Protein AF-A0A2U1B2B5-F1 (afdb_monomer_lite)

Secondary structure (DSSP, 8-state):
-----------GGGGSSS-----------SS-SS---PPTT-B-HHHHHHHHHHHHHHHHHHHSTT-EEEEEE-TTTHHHHHHHHHHHHHHH--EE-TT-SEEEEEEEETTEEEEEEEETTTTEEEEEEEEEB-------

Foldseek 3Di:
DDDDDDDDCDDPVVVPPPPPPPDDPDDPPPDDPDPPDDPFQDDALVNQLVVLLVVVLVVCLPPPALAEEAEAEDPVCRVSVVSSQVSSCVRRVYHHDNPGQWYWYWYDDPQKIKTFTAGNPVRDTPDIDIGGHHPPDPDD

pLDDT: mean 80.07, std 20.42, range [32.19, 98.56]

Sequence (140 aa):
MKLSVLVRLVPVAALLLAGCESLPPGVPPKDDIVKNDPPAGELSPRKAENLLITALGLYTLREMPGIGIALNSDQATLIPAARILKGMGAMSGVRFDSQAQVELRSSADGNSWNFELFDRKSKTVLWHEEVPVVMNGQDR

Radius of gyration: 24.69 Å; chains: 1; bounding box: 53×64×73 Å

Structure (mmCIF, N/CA/C/O backbone):
data_AF-A0A2U1B2B5-F1
#
_entry.id   AF-A0A2U1B2B5-F1
#
loop_
_atom_site.group_PDB
_atom_site.id
_atom_site.type_symbol
_atom_site.label_atom_id
_atom_site.label_alt_id
_atom_site.label_comp_id
_atom_site.label_asym_id
_atom_site.label_entity_id
_atom_site.label_seq_id
_atom_site.pdbx_PDB_ins_code
_atom_site.Cartn_x
_atom_site.Cartn_y
_atom_site.Cartn_z
_atom_site.occupancy
_atom_site.B_iso_or_equiv
_atom_site.auth_seq_id
_atom_site.auth_comp_id
_atom_site.auth_asym_id
_atom_site.auth_atom_id
_atom_site.pdbx_PDB_model_num
ATOM 1 N N . MET A 1 1 ? 8.549 -47.485 48.478 1.00 35.62 1 MET A N 1
ATOM 2 C CA . MET A 1 1 ? 8.595 -47.712 47.017 1.00 35.62 1 MET A CA 1
ATOM 3 C C . MET A 1 1 ? 8.878 -46.382 46.337 1.00 35.62 1 MET A C 1
ATOM 5 O O . MET A 1 1 ? 8.066 -45.477 46.453 1.00 35.62 1 MET A O 1
ATOM 9 N N . LYS A 1 2 ? 10.060 -46.231 45.733 1.00 32.19 2 LYS A N 1
ATOM 10 C CA . LYS A 1 2 ? 10.465 -45.062 44.937 1.00 32.19 2 LYS A CA 1
ATOM 11 C C . LYS A 1 2 ? 10.544 -45.527 43.484 1.00 32.19 2 LYS A C 1
ATOM 13 O O . LYS A 1 2 ? 11.290 -46.460 43.204 1.00 32.19 2 LYS A O 1
ATOM 18 N N . LEU A 1 3 ? 9.737 -44.939 42.603 1.00 33.62 3 LEU A N 1
ATOM 19 C CA . LEU A 1 3 ? 9.759 -45.223 41.169 1.00 33.62 3 LEU A CA 1
ATOM 20 C C . LEU A 1 3 ? 10.762 -44.264 40.513 1.00 33.62 3 LEU A C 1
ATOM 22 O O . LEU A 1 3 ? 10.507 -43.066 40.413 1.00 33.62 3 LEU A O 1
ATOM 26 N N . SER A 1 4 ? 11.923 -44.785 40.124 1.00 34.28 4 SER A N 1
ATOM 27 C CA . SER A 1 4 ? 12.931 -44.048 39.361 1.00 34.28 4 SER A CA 1
ATOM 28 C C . SER A 1 4 ? 12.531 -44.036 37.886 1.00 34.28 4 SER A C 1
ATOM 30 O O . SER A 1 4 ? 12.443 -45.090 37.257 1.00 34.28 4 SER A O 1
ATOM 32 N N . VAL A 1 5 ? 12.277 -42.850 37.333 1.00 42.41 5 VAL A N 1
ATOM 33 C CA . VAL A 1 5 ? 12.019 -42.656 35.901 1.00 42.41 5 VAL A CA 1
ATOM 34 C C . VAL A 1 5 ? 13.347 -42.766 35.154 1.00 42.41 5 VAL A C 1
ATOM 36 O O . VAL A 1 5 ? 14.215 -41.902 35.259 1.00 42.41 5 VAL A O 1
ATOM 39 N N . LEU A 1 6 ? 13.508 -43.865 34.420 1.00 38.38 6 LEU A N 1
ATOM 40 C CA . LEU A 1 6 ? 14.639 -44.122 33.538 1.00 38.38 6 LEU A CA 1
ATOM 41 C C . LEU A 1 6 ? 14.439 -43.323 32.239 1.00 38.38 6 LEU A C 1
ATOM 43 O O . LEU A 1 6 ? 13.644 -43.701 31.378 1.00 38.38 6 LEU A O 1
ATOM 47 N N . VAL A 1 7 ? 15.140 -42.197 32.115 1.00 44.19 7 VAL A N 1
ATOM 48 C CA . VAL A 1 7 ? 15.183 -41.385 30.893 1.00 44.19 7 VAL A CA 1
ATOM 49 C C . VAL A 1 7 ? 15.861 -42.196 29.786 1.00 44.19 7 VAL A C 1
ATOM 51 O O . VAL A 1 7 ? 17.040 -42.536 29.874 1.00 44.19 7 VAL A O 1
ATOM 54 N N . ARG A 1 8 ? 15.103 -42.532 28.737 1.00 42.91 8 ARG A N 1
ATOM 55 C CA . ARG A 1 8 ? 15.617 -43.176 27.522 1.00 42.91 8 ARG A CA 1
ATOM 56 C C . ARG A 1 8 ? 16.400 -42.153 26.693 1.00 42.91 8 ARG A C 1
ATOM 58 O O . ARG A 1 8 ? 15.815 -41.392 25.931 1.00 42.91 8 ARG A O 1
ATOM 65 N N . LEU A 1 9 ? 17.722 -42.162 26.838 1.00 42.25 9 LEU A N 1
ATOM 66 C CA . LEU A 1 9 ? 18.668 -41.550 25.903 1.00 42.25 9 LEU A CA 1
ATOM 67 C C . LEU A 1 9 ? 18.678 -42.368 24.601 1.00 42.25 9 LEU A C 1
ATOM 69 O O . LEU A 1 9 ? 19.333 -43.403 24.511 1.00 42.25 9 LEU A O 1
ATOM 73 N N . VAL A 1 10 ? 17.913 -41.925 23.604 1.00 52.25 10 VAL A N 1
ATOM 74 C CA . VAL A 1 10 ? 18.026 -42.396 22.212 1.00 52.25 10 VAL A CA 1
ATOM 75 C C . VAL A 1 10 ? 19.163 -41.601 21.541 1.00 52.25 10 VAL A C 1
ATOM 77 O O . VAL A 1 10 ? 19.322 -40.415 21.832 1.00 52.25 10 VAL A O 1
ATOM 80 N N . PRO A 1 11 ? 20.035 -42.246 20.744 1.00 47.91 11 PRO A N 1
ATOM 81 C CA . PRO A 1 11 ? 21.460 -41.948 20.745 1.00 47.91 11 PRO A CA 1
ATOM 82 C C . PRO A 1 11 ? 21.842 -40.833 19.765 1.00 47.91 11 PRO A C 1
ATOM 84 O O . PRO A 1 11 ? 21.688 -40.961 18.553 1.00 47.91 11 PRO A O 1
ATOM 87 N N . VAL A 1 12 ? 22.485 -39.792 20.302 1.00 50.94 12 VAL A N 1
ATOM 88 C CA . VAL A 1 12 ? 23.242 -38.750 19.572 1.00 50.94 12 VAL A CA 1
ATOM 89 C C . VAL A 1 12 ? 24.333 -39.352 18.661 1.00 50.94 12 VAL A C 1
ATOM 91 O O . VAL A 1 12 ? 24.797 -38.712 17.722 1.00 50.94 12 VAL A O 1
ATOM 94 N N . ALA A 1 13 ? 24.700 -40.619 18.878 1.00 47.62 13 ALA A N 1
ATOM 95 C CA . ALA A 1 13 ? 25.732 -41.328 18.126 1.00 47.62 13 ALA A CA 1
ATOM 96 C C . ALA A 1 13 ? 25.411 -41.550 16.631 1.00 47.62 13 ALA A C 1
ATOM 98 O O . ALA A 1 13 ? 26.336 -41.747 15.852 1.00 47.62 13 ALA A O 1
ATOM 99 N N . ALA A 1 14 ? 24.142 -41.484 16.202 1.00 46.25 14 ALA A N 1
ATOM 100 C CA . ALA A 1 14 ? 23.784 -41.657 14.787 1.00 46.25 14 ALA A CA 1
ATOM 101 C C . ALA A 1 14 ? 23.992 -40.390 13.924 1.00 46.25 14 ALA A C 1
ATOM 103 O O . ALA A 1 14 ? 24.052 -40.493 12.703 1.00 46.25 14 ALA A O 1
ATOM 104 N N . LEU A 1 15 ? 24.142 -39.207 14.536 1.00 49.47 15 LEU A N 1
ATOM 105 C CA . LEU A 1 15 ? 24.378 -37.937 13.826 1.00 49.47 15 LEU A CA 1
ATOM 106 C C . LEU A 1 15 ? 25.862 -37.669 13.517 1.00 49.47 15 LEU A C 1
ATOM 108 O O . LEU A 1 15 ? 26.168 -36.761 12.753 1.00 49.47 15 LEU A O 1
ATOM 112 N N . LEU A 1 16 ? 26.784 -38.458 14.077 1.00 49.91 16 LEU A N 1
ATOM 113 C CA . LEU A 1 16 ? 28.235 -38.232 13.980 1.00 49.91 16 LEU A CA 1
ATOM 114 C C . LEU A 1 16 ? 28.918 -38.965 12.807 1.00 49.91 16 LEU A C 1
ATOM 116 O O . LEU A 1 16 ? 30.131 -38.867 12.660 1.00 49.91 16 LEU A O 1
ATOM 120 N N . LEU A 1 17 ? 28.164 -39.697 11.977 1.00 50.50 17 LEU A N 1
ATOM 121 C CA . LEU A 1 17 ? 28.696 -40.465 10.836 1.00 50.50 17 LEU A CA 1
ATOM 122 C C . LEU A 1 17 ? 28.333 -39.882 9.461 1.00 50.50 17 LEU A C 1
ATOM 124 O O . LEU A 1 17 ? 28.771 -40.408 8.440 1.00 50.50 17 LEU A O 1
ATOM 128 N N . ALA A 1 18 ? 27.588 -38.776 9.412 1.00 50.69 18 ALA A N 1
ATOM 129 C CA . ALA A 1 18 ? 27.532 -37.946 8.218 1.00 50.69 18 ALA A CA 1
ATOM 130 C C . ALA A 1 18 ? 28.748 -37.019 8.265 1.00 50.69 18 ALA A C 1
ATOM 132 O O . ALA A 1 18 ? 28.742 -36.016 8.976 1.00 50.69 18 ALA A O 1
ATOM 133 N N . GLY A 1 19 ? 29.819 -37.397 7.568 1.00 47.97 19 GLY A N 1
ATOM 134 C CA . GLY A 1 19 ? 30.975 -36.535 7.361 1.00 47.97 19 GLY A CA 1
ATOM 135 C C . GLY A 1 19 ? 30.555 -35.263 6.632 1.00 47.97 19 GLY A C 1
ATOM 136 O O . GLY A 1 19 ? 30.609 -35.195 5.410 1.00 47.97 19 GLY A O 1
ATOM 137 N N . CYS A 1 20 ? 30.126 -34.250 7.377 1.00 57.16 20 CYS A N 1
ATOM 138 C CA . CYS A 1 20 ? 30.213 -32.877 6.925 1.00 57.16 20 CYS A CA 1
ATOM 139 C C . CYS A 1 20 ? 31.700 -32.539 6.971 1.00 57.16 20 CYS A C 1
ATOM 141 O O . CYS A 1 20 ? 32.207 -32.140 8.020 1.00 57.16 20 CYS A O 1
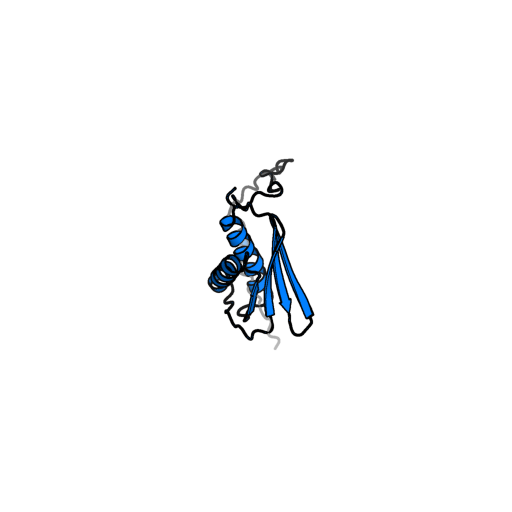ATOM 143 N N . GLU A 1 21 ? 32.416 -32.751 5.864 1.00 56.50 21 GLU A N 1
ATOM 144 C CA . GLU A 1 21 ? 33.669 -32.035 5.661 1.00 56.50 21 GLU A CA 1
ATOM 145 C C . GLU A 1 21 ? 33.345 -30.559 5.876 1.00 56.50 21 GLU A C 1
ATOM 147 O O . GLU A 1 21 ? 32.541 -29.966 5.152 1.00 56.50 21 GLU A O 1
ATOM 152 N N . SER A 1 22 ? 33.871 -29.993 6.960 1.00 63.31 22 SER A N 1
ATOM 153 C CA . SER A 1 22 ? 33.730 -28.577 7.231 1.00 63.31 22 SER A CA 1
ATOM 154 C C . SER A 1 22 ? 34.395 -27.858 6.070 1.00 63.31 22 SER A C 1
ATOM 156 O O . SER A 1 22 ? 35.625 -27.828 5.984 1.00 63.31 22 SER A O 1
ATOM 158 N N . LEU A 1 23 ? 33.590 -27.318 5.156 1.00 60.97 23 LEU A N 1
ATOM 159 C CA . LEU A 1 23 ? 34.094 -26.384 4.167 1.00 60.97 23 LEU A CA 1
ATOM 160 C C . LEU A 1 23 ? 34.851 -25.297 4.940 1.00 60.97 23 LEU A C 1
ATOM 162 O O . LEU A 1 23 ? 34.323 -24.795 5.942 1.00 60.97 23 LEU A O 1
ATOM 166 N N . PRO A 1 24 ? 36.086 -24.952 4.538 1.00 67.81 24 PRO A N 1
ATOM 167 C CA . PRO A 1 24 ? 36.763 -23.820 5.140 1.00 67.81 24 PRO A CA 1
ATOM 168 C C . PRO A 1 24 ? 35.831 -22.609 5.018 1.00 67.81 24 PRO A C 1
ATOM 170 O O . PRO A 1 24 ? 35.174 -22.465 3.981 1.00 67.81 24 PRO A O 1
ATOM 173 N N . PRO A 1 25 ? 35.715 -21.769 6.062 1.00 67.12 25 PRO A N 1
ATOM 174 C CA . PRO A 1 25 ? 34.845 -20.607 6.009 1.00 67.12 25 PRO A CA 1
ATOM 175 C C . PRO A 1 25 ? 35.217 -19.785 4.776 1.00 67.12 25 PRO A C 1
ATOM 177 O O . PRO A 1 25 ? 36.337 -19.286 4.661 1.00 67.12 25 PRO A O 1
ATOM 180 N N . GLY A 1 26 ? 34.290 -19.710 3.820 1.00 66.06 26 GLY A N 1
ATOM 181 C CA . GLY A 1 26 ? 34.462 -18.874 2.645 1.00 66.06 26 GLY A CA 1
ATOM 182 C C . GLY A 1 26 ? 34.607 -17.430 3.102 1.00 66.06 26 GLY A C 1
ATOM 183 O O . GLY A 1 26 ? 33.835 -16.965 3.941 1.00 66.06 26 GLY A O 1
ATOM 184 N N . VAL A 1 27 ? 35.604 -16.720 2.579 1.00 78.44 27 VAL A N 1
ATOM 185 C CA . VAL A 1 27 ? 35.688 -15.274 2.781 1.00 78.44 27 VAL A CA 1
ATOM 186 C C . VAL A 1 27 ? 34.578 -14.663 1.928 1.00 78.44 27 VAL A C 1
ATOM 188 O O . VAL A 1 27 ? 34.625 -14.837 0.705 1.00 78.44 27 VAL A O 1
ATOM 191 N N . PRO A 1 28 ? 33.563 -14.003 2.519 1.00 69.88 28 PRO A N 1
ATOM 192 C CA . PRO A 1 28 ? 32.578 -13.306 1.714 1.00 69.88 28 PRO A CA 1
ATOM 193 C C . PRO A 1 28 ? 33.313 -12.265 0.858 1.00 69.88 28 PRO A C 1
ATOM 195 O O . PRO A 1 28 ? 34.272 -11.647 1.340 1.00 69.88 28 PRO A O 1
ATOM 198 N N . PRO A 1 29 ? 32.929 -12.092 -0.416 1.00 75.38 29 PRO A N 1
ATOM 199 C CA . PRO A 1 29 ? 33.494 -11.034 -1.237 1.00 75.38 29 PRO A CA 1
ATOM 200 C C . PRO A 1 29 ? 33.357 -9.696 -0.503 1.00 75.38 29 PRO A C 1
ATOM 202 O O . PRO A 1 29 ? 32.361 -9.445 0.172 1.00 75.38 29 PRO A O 1
ATOM 205 N N . LYS A 1 30 ? 34.407 -8.873 -0.581 1.00 73.69 30 LYS A N 1
ATOM 206 C CA . LYS A 1 30 ? 34.467 -7.579 0.119 1.00 73.69 30 LYS A CA 1
ATOM 207 C C . LYS A 1 30 ? 33.451 -6.572 -0.414 1.00 73.69 30 LYS A C 1
ATOM 209 O O . LYS A 1 30 ? 33.115 -5.633 0.297 1.00 73.69 30 LYS A O 1
ATOM 214 N N . ASP A 1 31 ? 33.007 -6.787 -1.644 1.00 73.88 31 ASP A N 1
ATOM 215 C CA . ASP A 1 31 ? 32.076 -5.931 -2.351 1.00 73.88 31 ASP A CA 1
ATOM 216 C C . ASP A 1 31 ? 30.707 -6.601 -2.422 1.00 73.88 31 ASP A C 1
ATOM 218 O O . ASP A 1 31 ? 30.596 -7.834 -2.425 1.00 73.88 31 ASP A O 1
ATOM 222 N N . ASP A 1 32 ? 29.667 -5.781 -2.540 1.00 68.25 32 ASP A N 1
ATOM 223 C CA . ASP A 1 32 ? 28.330 -6.275 -2.816 1.00 68.25 32 ASP A CA 1
ATOM 224 C C . ASP A 1 32 ? 28.348 -7.125 -4.091 1.00 68.25 32 ASP A C 1
ATOM 226 O O . ASP A 1 32 ? 28.702 -6.659 -5.177 1.00 68.25 32 ASP A O 1
ATOM 230 N N . ILE A 1 33 ? 27.926 -8.386 -3.965 1.00 65.00 33 ILE A N 1
ATOM 231 C CA . ILE A 1 33 ? 27.775 -9.309 -5.104 1.00 65.00 33 ILE A CA 1
ATOM 232 C C . ILE A 1 33 ? 26.788 -8.721 -6.127 1.00 65.00 33 ILE A C 1
ATOM 234 O O . ILE A 1 33 ? 26.879 -8.983 -7.326 1.00 65.00 33 ILE A O 1
ATOM 238 N N . VAL A 1 34 ? 25.858 -7.895 -5.645 1.00 61.31 34 VAL A N 1
ATOM 239 C CA . VAL A 1 34 ? 24.882 -7.155 -6.433 1.00 61.31 34 VAL A CA 1
ATOM 240 C C . VAL A 1 34 ? 24.780 -5.749 -5.853 1.00 61.31 34 VAL A C 1
ATOM 242 O O . VAL A 1 34 ? 24.391 -5.594 -4.699 1.00 61.31 34 VAL A O 1
ATOM 245 N N . LYS A 1 35 ? 25.078 -4.724 -6.660 1.00 64.12 35 LYS A N 1
ATOM 246 C CA . LYS A 1 35 ? 24.726 -3.338 -6.326 1.00 64.12 35 LYS A CA 1
ATOM 247 C C . LYS A 1 35 ? 23.200 -3.250 -6.263 1.00 64.12 35 LYS A C 1
ATOM 249 O O . LYS A 1 35 ? 22.550 -3.326 -7.302 1.00 64.12 35 LYS A O 1
ATOM 254 N N . ASN A 1 36 ? 22.648 -3.184 -5.054 1.00 56.31 36 ASN A N 1
ATO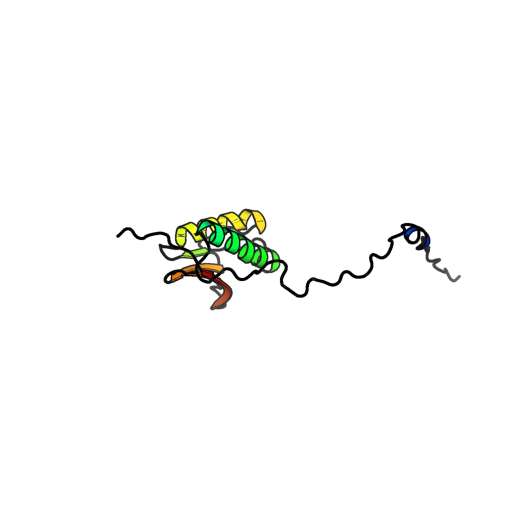M 255 C CA . ASN A 1 36 ? 21.205 -3.278 -4.804 1.00 56.31 36 ASN A CA 1
ATOM 256 C C . ASN A 1 36 ? 20.496 -1.926 -4.711 1.00 56.31 36 ASN A C 1
ATOM 258 O O . ASN A 1 36 ? 19.307 -1.901 -4.411 1.00 56.31 36 ASN A O 1
ATOM 262 N N . ASP A 1 37 ? 21.178 -0.824 -5.002 1.00 54.75 37 ASP A N 1
ATOM 263 C CA . ASP A 1 37 ? 20.511 0.467 -5.094 1.00 54.75 37 ASP A CA 1
ATOM 264 C C . ASP A 1 37 ? 19.904 0.588 -6.493 1.00 54.75 37 ASP A C 1
ATOM 266 O O . ASP A 1 37 ? 20.669 0.717 -7.452 1.00 54.75 37 ASP A O 1
ATOM 270 N N . PRO A 1 38 ? 18.568 0.530 -6.671 1.00 52.84 38 PRO A N 1
ATOM 271 C CA . PRO A 1 38 ? 17.979 1.026 -7.901 1.00 52.84 38 PRO A CA 1
ATOM 272 C C . PRO A 1 38 ? 18.288 2.528 -7.974 1.00 52.84 38 PRO A C 1
ATOM 274 O O . PRO A 1 38 ? 17.968 3.255 -7.026 1.00 52.84 38 PRO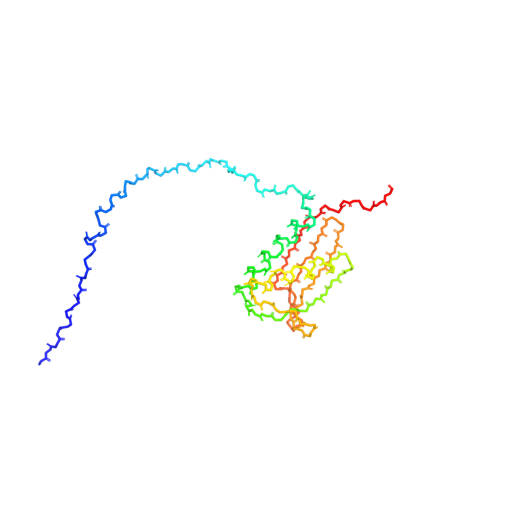 A O 1
ATOM 277 N N . PRO A 1 39 ? 18.915 3.030 -9.050 1.00 55.44 39 PRO A N 1
ATOM 278 C CA . PRO A 1 39 ? 19.013 4.462 -9.266 1.00 55.44 39 PRO A CA 1
ATOM 279 C C . PRO A 1 39 ? 17.642 5.128 -9.105 1.00 55.44 39 PRO A C 1
ATOM 281 O O . PRO A 1 39 ? 16.601 4.589 -9.491 1.00 55.44 39 PRO A O 1
ATOM 284 N N . ALA A 1 40 ? 17.637 6.295 -8.465 1.00 49.28 40 ALA A N 1
ATOM 285 C CA . ALA A 1 40 ? 16.418 7.049 -8.222 1.00 49.28 40 ALA A CA 1
ATOM 286 C C . ALA A 1 40 ? 15.683 7.297 -9.554 1.00 49.28 40 ALA A C 1
ATOM 288 O O . ALA A 1 40 ? 16.233 7.918 -10.463 1.00 49.28 40 ALA A O 1
ATOM 289 N N . GLY A 1 41 ? 14.448 6.790 -9.664 1.00 54.22 41 GLY A N 1
ATOM 290 C CA . GLY A 1 41 ? 13.599 6.941 -10.852 1.00 54.22 41 GLY A CA 1
ATOM 291 C C . GLY A 1 41 ? 13.513 5.738 -11.804 1.00 54.22 41 GLY A C 1
ATOM 292 O O . GLY A 1 41 ? 13.272 5.967 -12.980 1.00 54.22 41 GLY A O 1
ATOM 293 N N . GLU A 1 42 ? 13.693 4.483 -11.364 1.00 65.50 42 GLU A N 1
ATOM 294 C CA . GLU A 1 42 ? 13.890 3.347 -12.296 1.00 65.50 42 GL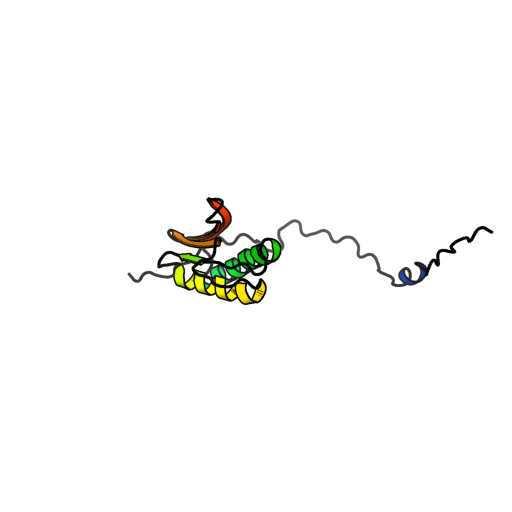U A CA 1
ATOM 295 C C . GLU A 1 42 ? 12.803 2.262 -12.395 1.00 65.50 42 GLU A C 1
ATOM 297 O O . GLU A 1 42 ? 12.875 1.395 -13.280 1.00 65.50 42 GLU A O 1
ATOM 302 N N . LEU A 1 43 ? 11.782 2.241 -11.535 1.00 80.25 43 LEU A N 1
ATOM 303 C CA . LEU A 1 43 ? 10.801 1.158 -11.612 1.00 80.25 43 LEU A CA 1
ATOM 304 C C . LEU A 1 43 ? 9.745 1.458 -12.673 1.00 80.25 43 LEU A C 1
ATOM 306 O O . LEU A 1 43 ? 9.076 2.487 -12.652 1.00 80.25 43 LEU A O 1
ATOM 310 N N . SER A 1 44 ? 9.538 0.515 -13.594 1.00 88.00 44 SER A N 1
ATOM 311 C CA . SER A 1 44 ? 8.325 0.544 -14.408 1.00 88.00 44 SER A CA 1
ATOM 312 C C . SER A 1 44 ? 7.101 0.411 -13.492 1.00 88.00 44 SER A C 1
ATOM 314 O O . SER A 1 44 ? 7.195 -0.266 -12.461 1.00 88.00 44 SER A O 1
ATOM 316 N N . PRO A 1 45 ? 5.928 0.950 -13.875 1.00 90.38 45 PRO A N 1
ATOM 317 C CA . PRO A 1 45 ? 4.710 0.844 -13.068 1.00 90.38 45 PRO A CA 1
ATOM 318 C C . PRO A 1 45 ? 4.418 -0.588 -12.606 1.00 90.38 45 PRO A C 1
ATOM 320 O O . PRO A 1 45 ? 4.022 -0.831 -11.471 1.00 90.38 45 PRO A O 1
ATOM 323 N N . ARG A 1 46 ? 4.701 -1.578 -13.462 1.00 90.69 46 ARG A N 1
ATOM 324 C CA . ARG A 1 46 ? 4.491 -2.986 -13.122 1.00 90.69 46 ARG A CA 1
ATOM 325 C C . ARG A 1 46 ? 5.496 -3.533 -12.104 1.00 90.69 46 ARG A C 1
ATOM 327 O O . ARG A 1 46 ? 5.122 -4.361 -11.278 1.00 90.69 46 ARG A O 1
ATOM 334 N N . LYS A 1 47 ? 6.759 -3.096 -12.154 1.00 91.31 47 LYS A N 1
ATOM 335 C CA . LYS A 1 47 ? 7.765 -3.455 -11.141 1.00 91.31 47 LYS A CA 1
ATOM 336 C C . LYS A 1 47 ? 7.424 -2.822 -9.790 1.00 91.31 47 LYS A C 1
ATOM 338 O O . LYS A 1 47 ? 7.492 -3.520 -8.784 1.00 91.31 47 LYS A O 1
ATOM 343 N N . ALA A 1 48 ? 6.994 -1.559 -9.788 1.00 93.06 48 ALA A N 1
ATOM 344 C CA . ALA A 1 48 ? 6.542 -0.858 -8.589 1.00 93.06 48 ALA A CA 1
ATOM 345 C C . ALA A 1 48 ? 5.355 -1.574 -7.922 1.00 93.06 48 ALA A C 1
ATOM 347 O O . ALA A 1 48 ? 5.394 -1.852 -6.727 1.00 93.06 48 ALA A O 1
ATOM 348 N N . GLU A 1 49 ? 4.345 -1.980 -8.701 1.00 94.88 49 GLU A N 1
ATOM 349 C CA . GLU A 1 49 ? 3.222 -2.778 -8.187 1.00 94.88 49 GLU A CA 1
ATOM 350 C C . GLU A 1 49 ? 3.676 -4.086 -7.533 1.00 94.88 49 GLU A C 1
ATOM 352 O O . GLU A 1 49 ? 3.208 -4.417 -6.450 1.00 94.88 49 GLU A O 1
ATOM 357 N N . ASN A 1 50 ? 4.584 -4.838 -8.162 1.00 93.50 50 ASN A N 1
ATOM 358 C CA . ASN A 1 50 ? 5.058 -6.110 -7.608 1.00 93.50 50 ASN A CA 1
ATOM 359 C C . ASN A 1 50 ? 5.848 -5.921 -6.304 1.00 93.50 50 ASN A C 1
ATOM 361 O O . ASN A 1 50 ? 5.711 -6.732 -5.383 1.00 93.50 50 ASN A O 1
ATOM 365 N N . LEU A 1 51 ? 6.651 -4.855 -6.220 1.00 94.00 51 LEU A N 1
ATOM 366 C CA . LEU A 1 51 ? 7.355 -4.478 -4.995 1.00 94.00 51 LEU A CA 1
ATOM 367 C C . LEU A 1 51 ? 6.347 -4.185 -3.883 1.00 94.00 51 LEU A C 1
ATOM 369 O O . LEU A 1 51 ? 6.427 -4.789 -2.818 1.00 94.00 51 LEU A O 1
ATOM 373 N N . LEU A 1 52 ? 5.347 -3.349 -4.164 1.00 95.94 52 LEU A N 1
ATOM 374 C CA . LEU A 1 52 ? 4.304 -2.979 -3.206 1.00 95.94 52 LEU A CA 1
ATOM 375 C C . LEU A 1 52 ? 3.443 -4.174 -2.783 1.00 95.94 52 LEU A C 1
ATOM 377 O O . LEU A 1 52 ? 3.172 -4.330 -1.597 1.00 95.94 52 LEU A O 1
ATOM 381 N N . ILE A 1 53 ? 3.062 -5.058 -3.714 1.00 95.25 53 ILE A N 1
ATOM 382 C CA . ILE A 1 53 ? 2.354 -6.314 -3.405 1.00 95.25 53 ILE A CA 1
ATOM 383 C C . ILE A 1 53 ? 3.160 -7.144 -2.410 1.00 95.25 53 ILE A C 1
ATOM 385 O O . ILE A 1 53 ? 2.598 -7.678 -1.457 1.00 95.25 53 ILE A O 1
ATOM 389 N N . THR A 1 54 ? 4.470 -7.247 -2.623 1.00 93.25 54 THR A N 1
ATOM 390 C CA . THR A 1 54 ? 5.347 -8.041 -1.762 1.00 93.25 54 THR A CA 1
ATOM 391 C C . THR A 1 54 ? 5.516 -7.378 -0.399 1.00 93.25 54 THR A C 1
ATOM 393 O O . THR A 1 54 ? 5.279 -8.024 0.617 1.00 93.25 54 THR A O 1
ATOM 396 N N . ALA A 1 55 ? 5.871 -6.092 -0.361 1.00 94.62 55 ALA A N 1
ATOM 397 C CA . ALA A 1 55 ? 6.120 -5.352 0.872 1.00 94.62 55 ALA A CA 1
ATOM 398 C C . ALA A 1 55 ? 4.863 -5.275 1.754 1.00 94.62 55 ALA A C 1
ATOM 400 O O . ALA A 1 55 ? 4.872 -5.729 2.901 1.00 94.62 55 ALA A O 1
ATOM 401 N N . LEU A 1 56 ? 3.745 -4.804 1.194 1.00 95.19 56 LEU A N 1
ATOM 402 C CA . LEU A 1 56 ? 2.472 -4.716 1.907 1.00 95.19 56 LEU A CA 1
ATOM 403 C C . LEU A 1 56 ? 1.902 -6.108 2.221 1.00 95.19 56 LEU A C 1
ATOM 405 O O . LEU A 1 56 ? 1.322 -6.325 3.287 1.00 95.19 56 LEU A O 1
ATOM 409 N N . GLY A 1 57 ? 2.081 -7.075 1.317 1.00 93.75 57 GLY A N 1
ATOM 410 C CA . GLY A 1 57 ? 1.679 -8.465 1.525 1.00 93.75 57 GLY A CA 1
ATOM 411 C C . GLY A 1 57 ? 2.388 -9.105 2.718 1.00 93.75 57 GLY A C 1
ATOM 412 O O . GLY A 1 57 ? 1.726 -9.691 3.569 1.00 93.75 57 GLY A O 1
ATOM 413 N N . LEU A 1 58 ? 3.710 -8.944 2.829 1.00 93.38 58 LEU A N 1
ATOM 414 C CA . LEU A 1 58 ? 4.496 -9.442 3.963 1.00 93.38 58 LEU A CA 1
ATOM 415 C C . LEU A 1 58 ? 4.113 -8.750 5.271 1.00 93.38 58 LEU A C 1
ATOM 417 O O . LEU A 1 58 ? 3.927 -9.422 6.286 1.00 93.38 58 LEU A O 1
ATOM 421 N N . TYR A 1 59 ? 3.955 -7.426 5.241 1.00 94.75 59 TYR A N 1
ATOM 422 C CA . TYR A 1 59 ? 3.532 -6.662 6.410 1.00 94.75 59 TYR A CA 1
ATOM 423 C C . TYR A 1 59 ? 2.158 -7.125 6.919 1.00 94.75 59 TYR A C 1
ATOM 425 O O . TYR A 1 59 ? 2.012 -7.483 8.088 1.00 94.75 59 TYR A O 1
ATOM 433 N N . THR A 1 60 ? 1.160 -7.206 6.035 1.00 94.19 60 THR A N 1
ATOM 434 C CA . THR A 1 60 ? -0.196 -7.639 6.415 1.00 94.19 60 THR A CA 1
ATOM 435 C C . THR A 1 60 ? -0.264 -9.103 6.821 1.00 94.19 60 THR A C 1
ATOM 437 O O . THR A 1 60 ? -0.992 -9.423 7.753 1.00 94.19 60 THR A O 1
ATOM 440 N N . LEU A 1 61 ? 0.518 -9.991 6.202 1.00 93.50 61 LEU A N 1
ATOM 441 C CA . LEU A 1 61 ? 0.591 -11.392 6.619 1.00 93.50 61 LEU A CA 1
ATOM 442 C C . LEU A 1 61 ? 1.077 -11.532 8.069 1.00 93.50 61 LEU A C 1
ATOM 444 O O . LEU A 1 61 ? 0.577 -12.383 8.802 1.00 93.50 61 LEU A O 1
ATOM 448 N N . ARG A 1 62 ? 2.050 -10.709 8.472 1.00 93.12 62 ARG A N 1
ATOM 449 C CA . ARG A 1 62 ? 2.666 -10.766 9.800 1.00 93.12 62 ARG A CA 1
ATOM 450 C C . ARG A 1 62 ? 1.823 -10.073 10.868 1.00 93.12 62 ARG A C 1
ATOM 452 O O . ARG A 1 62 ? 1.607 -10.646 11.930 1.00 93.12 62 ARG A O 1
ATOM 459 N N . GLU A 1 63 ? 1.387 -8.848 10.598 1.00 94.75 63 GLU A N 1
ATOM 460 C CA . GLU A 1 63 ? 0.807 -7.976 11.625 1.00 94.75 63 GLU A CA 1
ATOM 461 C C . GLU A 1 63 ? -0.730 -8.024 11.641 1.00 94.75 63 GLU A C 1
ATOM 463 O O . GLU A 1 63 ? -1.347 -7.816 12.684 1.00 94.75 63 GLU A O 1
ATOM 468 N N . MET A 1 64 ? -1.374 -8.288 10.495 1.00 92.75 64 MET A N 1
ATOM 469 C CA . MET A 1 64 ? -2.830 -8.148 10.319 1.00 92.75 64 MET A CA 1
ATOM 470 C C . MET A 1 64 ? -3.420 -9.168 9.319 1.00 92.75 64 MET A C 1
ATOM 472 O O . MET A 1 64 ? -4.020 -8.776 8.310 1.00 92.75 64 MET A O 1
ATOM 476 N N . PRO A 1 65 ? -3.268 -10.484 9.555 1.00 89.25 65 PRO A N 1
ATOM 477 C CA . PRO A 1 65 ? -3.717 -11.498 8.604 1.00 89.25 65 PRO A CA 1
ATOM 478 C C . PRO A 1 65 ? -5.240 -11.457 8.415 1.00 89.25 65 PRO A C 1
ATOM 480 O O . PRO A 1 65 ? -6.000 -11.353 9.378 1.00 89.25 65 PRO A O 1
ATOM 483 N N . GLY A 1 66 ? -5.702 -11.554 7.164 1.00 89.12 66 GLY A N 1
ATOM 484 C CA . GLY A 1 66 ? -7.134 -11.584 6.840 1.00 89.12 66 GLY A CA 1
ATOM 485 C C . GLY A 1 66 ? -7.888 -10.257 7.011 1.00 89.12 66 GLY A C 1
ATOM 486 O O . GLY A 1 66 ? -9.123 -10.243 6.951 1.00 89.12 66 GLY A O 1
ATOM 487 N N . ILE A 1 67 ? -7.187 -9.143 7.251 1.00 94.69 67 ILE A N 1
ATOM 488 C CA . ILE A 1 67 ? -7.827 -7.850 7.511 1.00 94.69 67 ILE A CA 1
ATOM 489 C C . ILE A 1 67 ? -8.614 -7.335 6.291 1.00 94.69 67 ILE A C 1
ATOM 491 O O . ILE A 1 67 ? -8.263 -7.579 5.134 1.00 94.69 67 ILE A O 1
ATOM 495 N N . GLY A 1 68 ? -9.708 -6.617 6.560 1.00 95.94 68 GLY A N 1
ATOM 496 C CA . GLY A 1 68 ? -10.404 -5.826 5.546 1.00 95.94 68 GLY A CA 1
ATOM 497 C C . GLY A 1 68 ? -9.676 -4.506 5.305 1.00 95.94 68 GLY A C 1
ATOM 498 O O . GLY A 1 68 ? -9.319 -3.835 6.272 1.00 95.94 68 GLY A O 1
ATOM 499 N N . ILE A 1 69 ? -9.473 -4.129 4.043 1.00 97.38 69 ILE A N 1
ATOM 500 C CA . ILE A 1 69 ? -8.833 -2.862 3.667 1.00 97.38 69 ILE A CA 1
ATOM 501 C C . ILE A 1 69 ? -9.749 -2.079 2.723 1.00 97.38 69 ILE A C 1
ATOM 503 O O . ILE A 1 69 ? -10.200 -2.597 1.695 1.00 97.38 69 ILE A O 1
ATOM 507 N N . ALA A 1 70 ? -10.005 -0.822 3.081 1.00 97.69 70 ALA A N 1
ATOM 508 C CA . ALA A 1 70 ? -10.674 0.162 2.240 1.00 97.69 70 ALA A CA 1
ATOM 509 C C . ALA A 1 70 ? -9.650 0.833 1.319 1.00 97.69 70 ALA A C 1
ATOM 511 O O . ALA A 1 70 ? -8.479 0.938 1.668 1.00 97.69 70 ALA A O 1
ATOM 512 N N . LEU A 1 71 ? -10.084 1.312 0.155 1.00 96.94 71 LEU A N 1
ATOM 513 C CA . LEU A 1 71 ? -9.207 1.989 -0.801 1.00 96.94 71 LEU A CA 1
ATOM 514 C C . LEU A 1 71 ? -9.507 3.487 -0.846 1.00 96.94 71 LEU A C 1
ATOM 516 O O . LEU A 1 71 ? -10.669 3.873 -0.982 1.00 96.94 71 LEU A O 1
ATOM 520 N N . ASN A 1 72 ? -8.465 4.310 -0.771 1.00 97.81 72 ASN A N 1
ATOM 521 C CA . ASN A 1 72 ? -8.540 5.758 -0.921 1.00 97.81 72 ASN A CA 1
ATOM 522 C C . ASN A 1 72 ? -7.349 6.251 -1.737 1.00 97.81 72 ASN A C 1
ATOM 524 O O . ASN A 1 72 ? -6.259 6.473 -1.222 1.00 97.81 72 ASN A O 1
ATOM 528 N N . SER A 1 73 ? -7.567 6.383 -3.034 1.00 97.56 73 SER A N 1
ATOM 529 C CA . SER A 1 73 ? -6.507 6.661 -3.990 1.00 97.56 73 SER A CA 1
ATOM 530 C C . SER A 1 73 ? -6.857 7.871 -4.828 1.00 97.56 73 SER A C 1
ATOM 532 O O . SER A 1 73 ? -8.023 8.065 -5.184 1.00 97.56 73 SER A O 1
ATOM 534 N N . ASP A 1 74 ? -5.843 8.642 -5.205 1.00 96.69 74 ASP A N 1
ATOM 535 C CA . ASP A 1 74 ? -5.996 9.605 -6.289 1.00 96.69 74 ASP A CA 1
ATOM 536 C C . ASP A 1 74 ? -6.226 8.908 -7.645 1.00 96.69 74 ASP A C 1
ATOM 538 O O . ASP A 1 74 ? -6.122 7.686 -7.794 1.00 96.69 74 ASP A O 1
ATOM 542 N N . GLN A 1 75 ? -6.549 9.699 -8.669 1.00 95.56 75 GLN A N 1
ATOM 543 C CA . GLN A 1 75 ? -6.859 9.163 -9.993 1.00 95.56 75 GLN A CA 1
ATOM 544 C C . GLN A 1 75 ? -5.664 8.445 -10.644 1.00 95.56 75 GLN A C 1
ATOM 546 O O . GLN A 1 75 ? -5.866 7.488 -11.393 1.00 95.56 75 GLN A O 1
ATOM 551 N N . ALA A 1 76 ? -4.434 8.879 -10.354 1.00 92.56 76 ALA A N 1
ATOM 552 C CA . ALA A 1 76 ? -3.219 8.312 -10.930 1.00 92.56 76 ALA A CA 1
ATOM 553 C C . ALA A 1 76 ? -2.895 6.922 -10.357 1.00 92.56 76 ALA A C 1
ATOM 555 O O . ALA A 1 76 ? -2.411 6.046 -11.077 1.00 92.56 76 ALA A O 1
ATOM 556 N N . THR A 1 77 ? -3.192 6.700 -9.077 1.00 96.25 77 THR A N 1
ATOM 557 C CA . THR A 1 77 ? -2.824 5.478 -8.350 1.00 96.25 77 THR A CA 1
ATOM 558 C C . THR A 1 77 ? -3.988 4.532 -8.084 1.00 96.25 77 THR A C 1
ATOM 560 O O . THR A 1 77 ? -3.744 3.394 -7.693 1.00 96.25 77 THR A O 1
ATOM 563 N N . LEU A 1 78 ? -5.237 4.918 -8.370 1.00 96.38 78 LEU A N 1
ATOM 564 C CA . LEU A 1 78 ? -6.421 4.082 -8.128 1.00 96.38 78 LEU A CA 1
ATOM 565 C C . LEU A 1 78 ? -6.325 2.685 -8.757 1.00 96.38 78 LEU A C 1
ATOM 567 O O . LEU A 1 78 ? -6.557 1.677 -8.085 1.00 96.38 78 LEU A O 1
ATOM 571 N N . ILE A 1 79 ? -5.978 2.607 -10.046 1.00 96.19 79 ILE A N 1
ATOM 572 C CA . ILE A 1 79 ? -5.858 1.320 -10.747 1.00 96.19 79 ILE A CA 1
ATOM 573 C C . ILE A 1 79 ? -4.682 0.494 -10.190 1.00 96.19 79 ILE A C 1
ATOM 575 O O . ILE A 1 79 ? -4.909 -0.673 -9.849 1.00 96.19 79 ILE A O 1
ATOM 579 N N . PRO A 1 80 ? -3.455 1.041 -10.059 1.00 95.88 80 PRO A N 1
ATOM 580 C CA . PRO A 1 80 ? -2.356 0.351 -9.386 1.00 95.88 80 PRO A CA 1
ATOM 581 C C . PRO A 1 80 ? -2.717 -0.162 -7.989 1.00 95.88 80 PRO A C 1
ATOM 583 O O . PRO A 1 80 ? -2.512 -1.338 -7.699 1.00 95.88 80 PRO A O 1
ATOM 586 N N . ALA A 1 81 ? -3.327 0.670 -7.148 1.00 96.56 81 ALA A N 1
ATOM 587 C CA . ALA A 1 81 ? -3.670 0.326 -5.776 1.00 96.56 81 ALA A CA 1
ATOM 588 C C . ALA A 1 81 ? -4.709 -0.801 -5.695 1.00 96.56 81 ALA A C 1
ATOM 590 O O . ALA A 1 81 ? -4.545 -1.744 -4.919 1.00 96.56 81 ALA A O 1
ATOM 591 N N . ALA A 1 82 ? -5.722 -0.791 -6.567 1.00 95.44 82 ALA A N 1
ATOM 592 C CA . ALA A 1 82 ? -6.663 -1.903 -6.689 1.00 95.44 82 ALA A CA 1
ATOM 593 C C . ALA A 1 82 ? -5.972 -3.208 -7.130 1.00 95.44 82 ALA A C 1
ATOM 595 O O . ALA A 1 82 ? -6.284 -4.285 -6.614 1.00 95.44 82 ALA A O 1
ATOM 596 N N . ARG A 1 83 ? -5.009 -3.134 -8.063 1.00 95.38 83 ARG A N 1
ATOM 597 C CA . ARG A 1 83 ? -4.204 -4.298 -8.474 1.00 95.38 83 ARG A CA 1
ATOM 598 C C . ARG A 1 83 ? -3.328 -4.813 -7.338 1.00 95.38 83 ARG A C 1
ATOM 600 O O . ARG A 1 83 ? -3.236 -6.029 -7.178 1.00 95.38 83 ARG A O 1
ATOM 607 N N . ILE A 1 84 ? -2.738 -3.918 -6.551 1.00 95.19 84 ILE A N 1
ATOM 608 C CA . ILE A 1 84 ? -1.916 -4.261 -5.389 1.00 95.19 84 ILE A CA 1
ATOM 609 C C . ILE A 1 84 ? -2.761 -4.988 -4.340 1.00 95.19 84 ILE A C 1
ATOM 611 O O . ILE A 1 84 ? -2.413 -6.107 -3.965 1.00 95.19 84 ILE A O 1
ATOM 615 N N . LEU A 1 85 ? -3.918 -4.431 -3.957 1.00 93.50 85 LEU A N 1
ATOM 616 C CA . LEU A 1 85 ? -4.849 -5.068 -3.014 1.00 93.50 85 LEU A CA 1
ATOM 617 C C . LEU A 1 85 ? -5.322 -6.446 -3.501 1.00 93.50 85 LEU A C 1
ATOM 619 O O . LEU A 1 85 ? -5.390 -7.401 -2.728 1.00 93.50 85 LEU A O 1
ATOM 623 N N . LYS A 1 86 ? -5.610 -6.585 -4.798 1.00 92.25 86 LYS A N 1
ATOM 624 C CA . LYS A 1 86 ? -5.974 -7.881 -5.383 1.00 92.25 86 LYS A CA 1
ATOM 625 C C . LYS A 1 86 ? -4.811 -8.877 -5.341 1.00 92.25 86 LYS A C 1
ATOM 627 O O . LYS A 1 86 ? -5.030 -10.047 -5.041 1.00 92.25 86 LYS A O 1
ATOM 632 N N . GLY A 1 87 ? -3.597 -8.426 -5.659 1.00 90.50 87 GLY A N 1
ATOM 633 C CA . GLY A 1 87 ? -2.389 -9.252 -5.660 1.00 90.50 87 GLY A CA 1
ATOM 634 C C . GLY A 1 87 ? -2.050 -9.778 -4.268 1.00 90.50 87 GLY A C 1
ATOM 635 O O . GLY A 1 87 ? -1.823 -10.974 -4.103 1.00 90.50 87 GLY A O 1
ATOM 636 N N . MET A 1 88 ? -2.104 -8.913 -3.255 1.00 88.19 88 MET A N 1
ATOM 637 C CA . MET A 1 88 ? -1.840 -9.308 -1.871 1.00 88.19 88 MET A CA 1
ATOM 638 C C . MET A 1 88 ? -2.947 -10.183 -1.273 1.00 88.19 88 MET A C 1
ATOM 640 O O . MET A 1 88 ? -2.648 -11.032 -0.439 1.00 88.19 88 MET A O 1
ATOM 644 N N . GLY A 1 89 ? -4.207 -10.031 -1.703 1.00 84.50 89 GLY A N 1
ATOM 645 C CA . GLY A 1 89 ? -5.320 -10.838 -1.193 1.00 84.50 89 GLY A CA 1
ATOM 646 C C . GLY A 1 89 ? -5.095 -12.342 -1.378 1.00 84.50 89 GLY A C 1
ATOM 647 O O . GLY A 1 89 ? -5.454 -13.133 -0.508 1.00 84.50 89 GLY A O 1
ATOM 648 N N . ALA A 1 90 ? -4.406 -12.736 -2.455 1.00 81.38 90 ALA A N 1
ATOM 649 C CA . ALA A 1 90 ? -4.005 -14.123 -2.691 1.00 81.38 90 ALA A CA 1
ATOM 650 C C . ALA A 1 90 ? -2.911 -14.628 -1.726 1.00 81.38 90 ALA A C 1
ATOM 652 O O . ALA A 1 90 ? -2.781 -15.834 -1.540 1.00 81.38 90 ALA A O 1
ATOM 653 N N . MET A 1 91 ? -2.128 -13.726 -1.125 1.00 80.06 91 MET A N 1
ATOM 654 C CA . MET A 1 91 ? -1.000 -14.047 -0.245 1.00 80.06 91 MET A CA 1
ATOM 655 C C . MET A 1 91 ? -1.358 -13.974 1.244 1.00 80.06 91 MET A C 1
ATOM 657 O O . MET A 1 91 ? -1.037 -14.892 1.992 1.00 80.06 91 MET A O 1
ATOM 661 N N . SER A 1 92 ? -1.994 -12.884 1.689 1.00 83.56 92 SER A N 1
ATOM 662 C CA . SER A 1 92 ? -2.229 -12.590 3.113 1.00 83.56 92 SER A CA 1
ATOM 663 C C . SER A 1 92 ? -3.689 -12.738 3.557 1.00 83.56 92 SER A C 1
ATOM 665 O O . SER A 1 92 ? -4.022 -12.464 4.712 1.00 83.56 92 SER A O 1
ATOM 667 N N . GLY A 1 93 ? -4.580 -13.168 2.655 1.00 84.56 93 GLY A N 1
ATOM 668 C CA . GLY A 1 93 ? -6.015 -13.310 2.929 1.00 84.56 93 GLY A CA 1
ATOM 669 C C . GLY A 1 93 ? -6.752 -11.977 3.088 1.00 84.56 93 GLY A C 1
ATOM 670 O O . GLY A 1 93 ? -7.906 -11.960 3.513 1.00 84.56 93 GLY A O 1
ATOM 671 N N . VAL A 1 94 ? -6.092 -10.861 2.768 1.00 90.56 94 VAL A N 1
ATOM 672 C CA . VAL A 1 94 ? -6.680 -9.522 2.804 1.00 90.56 94 VAL A CA 1
ATOM 673 C C . VAL A 1 94 ? -7.896 -9.448 1.889 1.00 90.56 94 VAL A C 1
ATOM 675 O O . VAL A 1 94 ? -7.871 -9.909 0.745 1.00 90.56 94 VAL A O 1
ATOM 678 N N . ARG A 1 95 ? -8.961 -8.823 2.395 1.00 90.50 95 ARG A N 1
ATOM 679 C CA . ARG A 1 95 ? -10.216 -8.623 1.666 1.00 90.50 95 ARG A CA 1
ATOM 680 C C . ARG A 1 95 ? -10.463 -7.147 1.402 1.00 90.50 95 ARG A C 1
ATOM 682 O O . ARG A 1 95 ? -10.251 -6.305 2.270 1.00 90.50 95 ARG A O 1
ATOM 689 N N . PHE A 1 96 ? -10.956 -6.838 0.209 1.00 90.62 96 PHE A N 1
ATOM 690 C CA . PHE A 1 96 ? -11.449 -5.500 -0.083 1.00 90.62 96 PHE A CA 1
ATOM 691 C C . PHE A 1 96 ? -12.772 -5.268 0.653 1.00 90.62 96 PHE A C 1
ATOM 693 O O . PHE A 1 96 ? -13.701 -6.069 0.534 1.00 90.62 96 PHE A O 1
ATOM 700 N N . ASP A 1 97 ? -12.846 -4.181 1.412 1.00 94.25 97 ASP A N 1
ATOM 701 C CA . ASP A 1 97 ? -14.029 -3.791 2.174 1.00 94.25 97 ASP A CA 1
ATOM 702 C C . ASP A 1 97 ? -14.070 -2.263 2.272 1.00 94.25 97 ASP A C 1
ATOM 704 O O . ASP A 1 97 ? -13.243 -1.646 2.940 1.00 94.25 97 ASP A O 1
ATOM 708 N N . SER A 1 98 ? -15.029 -1.634 1.588 1.00 92.06 98 SER A N 1
ATOM 709 C CA . SER A 1 98 ? -15.127 -0.170 1.507 1.00 92.06 98 SER A CA 1
ATOM 710 C C . SER A 1 98 ? -15.424 0.497 2.853 1.00 92.06 98 SER A C 1
ATOM 712 O O . SER A 1 98 ? -15.206 1.702 3.003 1.00 92.06 98 SER A O 1
ATOM 714 N N . GLN A 1 99 ? -15.909 -0.272 3.830 1.00 94.75 99 GLN A N 1
ATOM 715 C CA . GLN A 1 99 ? -16.220 0.185 5.182 1.00 94.75 99 GLN A CA 1
ATOM 716 C C . GLN A 1 99 ? -15.159 -0.237 6.203 1.00 94.75 99 GLN A C 1
ATOM 718 O O . GLN A 1 99 ? -15.341 -0.014 7.401 1.00 94.75 99 GLN A O 1
ATOM 723 N N . ALA A 1 100 ? -14.040 -0.821 5.763 1.00 96.94 100 ALA A N 1
ATOM 724 C CA . ALA A 1 100 ? -12.973 -1.206 6.669 1.00 96.94 100 ALA A CA 1
ATOM 725 C C . ALA A 1 100 ? -12.410 -0.016 7.462 1.00 96.94 100 ALA A C 1
ATOM 727 O O . ALA A 1 100 ? -12.341 1.130 7.001 1.00 96.94 100 ALA A O 1
ATOM 728 N N . GLN A 1 101 ? -11.970 -0.329 8.682 1.00 96.56 101 GLN A N 1
ATOM 729 C CA . GLN A 1 101 ? -11.274 0.605 9.564 1.00 96.56 101 GLN A CA 1
ATOM 730 C C . GLN A 1 101 ? -9.896 0.983 9.008 1.00 96.56 101 GLN A C 1
ATOM 732 O O . GLN A 1 101 ? -9.471 2.128 9.155 1.00 96.56 101 GLN A O 1
ATOM 737 N N . VAL A 1 102 ? -9.207 0.030 8.384 1.00 97.81 102 VAL A N 1
ATOM 738 C CA . VAL A 1 102 ? -7.894 0.247 7.781 1.00 97.81 102 VAL A CA 1
ATOM 739 C C . VAL A 1 102 ? -8.069 0.619 6.314 1.00 97.81 102 VAL A C 1
ATOM 741 O O . VAL A 1 102 ? -8.858 0.011 5.592 1.00 97.81 102 VAL A O 1
ATOM 744 N N . GLU A 1 103 ? -7.342 1.638 5.881 1.00 97.88 103 GLU A N 1
ATOM 745 C CA . GLU A 1 103 ? -7.432 2.229 4.553 1.00 97.88 103 GLU A CA 1
ATOM 746 C C . GLU A 1 103 ? -6.058 2.204 3.885 1.00 97.88 103 GLU A C 1
ATOM 748 O O . GLU A 1 103 ? -5.089 2.698 4.458 1.00 97.88 103 GLU A O 1
ATOM 753 N N . LEU A 1 104 ? -5.974 1.652 2.675 1.00 98.12 104 LEU A N 1
ATOM 754 C CA . LEU A 1 104 ? -4.833 1.867 1.799 1.00 98.12 104 LEU A CA 1
ATOM 755 C C . LEU A 1 104 ? -5.019 3.219 1.119 1.00 98.12 104 LEU A C 1
ATOM 757 O O . LEU A 1 104 ? -5.903 3.382 0.272 1.00 98.12 104 LEU A O 1
ATOM 761 N N . ARG A 1 105 ? -4.192 4.177 1.518 1.00 98.56 105 ARG A N 1
ATOM 762 C CA . ARG A 1 105 ? -4.088 5.486 0.895 1.00 98.56 105 ARG A CA 1
ATOM 763 C C . ARG A 1 105 ? -3.016 5.456 -0.168 1.00 98.56 105 ARG A C 1
ATOM 765 O O . ARG A 1 105 ? -1.943 4.908 0.075 1.00 98.56 105 ARG A O 1
ATOM 772 N N . SER A 1 106 ? -3.288 6.047 -1.321 1.00 98.31 106 SER A N 1
ATOM 773 C CA . SER A 1 106 ? -2.255 6.192 -2.339 1.00 98.31 106 SER A CA 1
ATOM 774 C C . SER A 1 106 ? -2.362 7.486 -3.127 1.00 98.31 106 SER A C 1
ATOM 776 O O . SER A 1 106 ? -3.459 7.964 -3.432 1.00 98.31 106 SER A O 1
ATOM 778 N N . SER A 1 107 ? -1.205 8.030 -3.479 1.00 97.69 107 SER A N 1
ATOM 779 C CA . SER A 1 107 ? -1.087 9.211 -4.325 1.00 97.69 107 SER A CA 1
ATOM 780 C C . SER A 1 107 ? 0.148 9.147 -5.213 1.00 97.69 107 SER A C 1
ATOM 782 O O . SER A 1 107 ? 1.119 8.453 -4.909 1.00 97.69 107 SER A O 1
ATOM 784 N N . ALA A 1 108 ? 0.116 9.868 -6.327 1.00 94.44 108 ALA A N 1
ATOM 785 C CA . ALA A 1 108 ? 1.288 10.140 -7.140 1.00 94.44 108 ALA A CA 1
ATOM 786 C C . ALA A 1 108 ? 1.784 11.566 -6.875 1.00 94.44 108 ALA A C 1
ATOM 788 O O . ALA A 1 108 ? 0.995 12.511 -6.881 1.00 94.44 108 ALA A O 1
ATOM 789 N N . ASP A 1 109 ? 3.092 11.716 -6.687 1.00 91.06 109 ASP A N 1
ATOM 790 C CA . ASP A 1 109 ? 3.765 13.013 -6.627 1.00 91.06 109 ASP A CA 1
ATOM 791 C C . ASP A 1 109 ? 4.986 12.989 -7.550 1.00 91.06 109 ASP A C 1
ATOM 793 O O . ASP A 1 109 ? 5.952 12.259 -7.323 1.00 91.06 109 ASP A O 1
ATOM 797 N N . GLY A 1 110 ? 4.906 13.729 -8.658 1.00 87.00 110 GLY A N 1
ATOM 798 C CA . GLY A 1 110 ? 5.909 13.692 -9.720 1.00 87.00 110 GLY A CA 1
ATOM 799 C C . GLY A 1 110 ? 6.180 12.268 -10.221 1.00 87.00 110 GLY A C 1
ATOM 800 O O . GLY A 1 110 ? 5.301 11.617 -10.785 1.00 87.00 110 GLY A O 1
ATOM 801 N N . ASN A 1 111 ? 7.410 11.796 -10.005 1.00 88.31 111 ASN A N 1
ATOM 802 C CA . ASN A 1 111 ? 7.872 10.462 -10.400 1.00 88.31 111 ASN A CA 1
ATOM 803 C C . ASN A 1 111 ? 7.860 9.461 -9.235 1.00 88.31 111 ASN A C 1
ATOM 805 O O . ASN A 1 111 ? 8.557 8.452 -9.298 1.00 88.31 111 ASN A O 1
ATOM 809 N N . SER A 1 112 ? 7.101 9.726 -8.175 1.00 91.19 112 SER A N 1
ATOM 810 C CA . SER A 1 112 ? 6.956 8.828 -7.032 1.00 91.19 112 SER A CA 1
ATOM 811 C C . SER A 1 112 ? 5.496 8.438 -6.839 1.00 91.19 112 SER A C 1
ATOM 813 O O . SER A 1 112 ? 4.572 9.232 -7.032 1.00 91.19 112 SER A O 1
ATOM 815 N N . TRP A 1 113 ? 5.281 7.193 -6.433 1.00 95.19 113 TRP A N 1
ATOM 816 C CA . TRP A 1 113 ? 4.031 6.757 -5.831 1.00 95.19 113 TRP A CA 1
ATOM 817 C C . TRP A 1 113 ? 4.205 6.646 -4.326 1.00 95.19 113 TRP A C 1
ATOM 819 O O . TRP A 1 113 ? 5.131 5.995 -3.855 1.00 95.19 113 TRP A O 1
ATOM 829 N N . ASN A 1 114 ? 3.265 7.218 -3.589 1.00 97.25 114 ASN A N 1
ATOM 830 C CA . ASN A 1 114 ? 3.173 7.118 -2.145 1.00 97.25 114 ASN A CA 1
ATOM 831 C C . ASN A 1 114 ? 2.049 6.151 -1.792 1.00 97.25 114 ASN A C 1
ATOM 833 O O . ASN A 1 114 ? 0.930 6.291 -2.294 1.00 97.25 114 ASN A O 1
ATOM 837 N N . PHE A 1 115 ? 2.336 5.179 -0.933 1.00 98.19 115 PHE A N 1
ATOM 838 C CA . PHE A 1 115 ? 1.362 4.223 -0.425 1.00 98.19 115 PHE A CA 1
ATOM 839 C C . PHE A 1 115 ? 1.432 4.165 1.096 1.00 98.19 115 PHE A C 1
ATOM 841 O O . PHE A 1 115 ? 2.495 3.962 1.669 1.00 98.19 115 PHE A O 1
ATOM 848 N N . GLU A 1 116 ? 0.284 4.292 1.754 1.00 98.38 116 GLU A N 1
ATOM 849 C CA . GLU A 1 116 ? 0.173 4.251 3.209 1.00 98.38 116 GLU A CA 1
ATOM 850 C C . GLU A 1 116 ? -0.961 3.340 3.641 1.00 98.38 116 GLU A C 1
ATOM 852 O O . GLU A 1 116 ? -2.070 3.404 3.114 1.00 98.38 116 GLU A O 1
ATOM 857 N N . LEU A 1 117 ? -0.717 2.544 4.673 1.00 97.94 117 LEU A N 1
ATOM 858 C CA . LEU A 1 117 ? -1.774 1.855 5.385 1.00 97.94 117 LEU A CA 1
ATOM 859 C C . LEU A 1 117 ? -2.151 2.678 6.616 1.00 97.94 117 LEU A C 1
ATOM 861 O O . LEU A 1 117 ? -1.359 2.819 7.545 1.00 97.94 117 LEU A O 1
ATOM 865 N N . PHE A 1 118 ? -3.358 3.231 6.626 1.00 98.56 118 PHE A N 1
ATOM 866 C CA . PHE A 1 118 ? -3.825 4.139 7.666 1.00 98.56 118 PHE A CA 1
ATOM 867 C C . PHE A 1 118 ? -4.956 3.521 8.485 1.00 98.56 118 PHE A C 1
ATOM 869 O O . PHE A 1 118 ? -5.971 3.087 7.939 1.00 98.56 118 PHE A O 1
ATOM 876 N N . ASP A 1 119 ? -4.827 3.543 9.810 1.00 97.94 119 ASP A N 1
ATOM 877 C CA . ASP A 1 119 ? -5.914 3.179 10.714 1.00 97.94 119 ASP A CA 1
ATOM 878 C C . ASP A 1 119 ? -6.809 4.396 10.991 1.00 97.94 119 A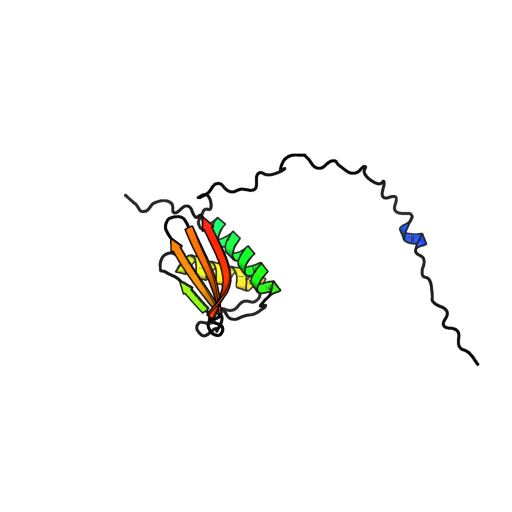SP A C 1
ATOM 880 O O . ASP A 1 119 ? -6.425 5.364 11.657 1.00 97.94 119 ASP A O 1
ATOM 884 N N . ARG A 1 120 ? -8.058 4.337 10.514 1.00 96.56 120 ARG A N 1
ATOM 885 C CA . ARG A 1 120 ? -9.044 5.412 10.682 1.00 96.56 120 ARG A CA 1
ATOM 886 C C . ARG A 1 120 ? -9.456 5.648 12.131 1.00 96.56 120 ARG A C 1
ATOM 888 O O . ARG A 1 120 ? -9.905 6.761 12.424 1.00 96.56 120 ARG A O 1
ATOM 895 N N . LYS A 1 121 ? -9.348 4.645 13.006 1.00 96.12 121 LYS A N 1
ATOM 896 C CA . LYS A 1 121 ? -9.764 4.721 14.412 1.00 96.12 121 LYS A CA 1
ATOM 897 C C . LYS A 1 121 ? -8.706 5.410 15.262 1.00 96.12 121 LYS A C 1
ATOM 899 O O . LYS A 1 121 ? -9.031 6.366 15.957 1.00 96.12 121 LYS A O 1
ATOM 904 N N . SER A 1 122 ? -7.462 4.939 15.198 1.00 97.06 122 SER A N 1
ATOM 905 C CA . SER A 1 122 ? -6.335 5.512 15.948 1.00 97.06 122 SER A CA 1
ATOM 906 C C . SER A 1 122 ? -5.753 6.766 15.294 1.00 97.06 122 SER A C 1
ATOM 908 O O . SER A 1 122 ? -5.026 7.503 15.952 1.00 97.06 122 SER A O 1
ATOM 910 N N . LYS A 1 123 ? -6.078 7.016 14.018 1.00 97.44 123 LYS A N 1
ATOM 911 C CA . LYS A 1 123 ? -5.496 8.080 13.188 1.00 97.44 123 LYS A CA 1
ATOM 912 C C . LYS A 1 123 ? -3.984 7.931 12.993 1.00 97.44 123 LYS A C 1
ATOM 914 O O . LYS A 1 123 ? -3.271 8.928 12.927 1.00 97.44 123 LYS A O 1
ATOM 919 N N . THR A 1 124 ? -3.499 6.696 12.881 1.00 97.62 124 THR A N 1
ATOM 920 C CA . THR A 1 124 ? -2.068 6.397 12.735 1.00 97.62 124 THR A CA 1
ATOM 921 C C . THR A 1 124 ? -1.754 5.768 11.387 1.00 97.62 124 THR A C 1
ATOM 923 O O . THR A 1 124 ? -2.505 4.923 10.897 1.00 97.62 124 THR A O 1
ATOM 926 N N . VAL A 1 125 ? -0.601 6.130 10.824 1.00 98.25 125 VAL A N 1
ATOM 927 C CA . VAL A 1 125 ? 0.010 5.391 9.716 1.00 98.25 125 VAL A CA 1
ATOM 928 C C . VAL A 1 125 ? 0.658 4.137 10.296 1.00 98.25 125 VAL A C 1
ATOM 930 O O . VAL A 1 125 ? 1.488 4.219 11.199 1.00 98.25 125 VAL A O 1
ATOM 933 N N . LEU A 1 126 ? 0.220 2.978 9.820 1.00 97.69 126 LEU A N 1
ATOM 934 C CA . LEU A 1 126 ? 0.705 1.664 10.236 1.00 97.69 126 LEU A CA 1
ATOM 935 C C . LEU A 1 126 ? 1.902 1.214 9.393 1.00 97.69 126 LEU A C 1
ATOM 937 O O . LEU A 1 126 ? 2.786 0.515 9.882 1.00 97.69 126 LEU A O 1
ATOM 941 N N . TRP A 1 127 ? 1.908 1.614 8.123 1.00 98.06 127 TRP A N 1
ATOM 942 C CA . TRP A 1 127 ? 2.927 1.279 7.138 1.00 98.06 127 TRP A CA 1
ATOM 943 C C . TRP A 1 127 ? 2.941 2.341 6.038 1.00 98.06 127 TRP A C 1
ATOM 945 O O . TRP A 1 127 ? 1.887 2.896 5.718 1.00 98.06 127 TRP A O 1
ATOM 955 N N . HIS A 1 128 ? 4.113 2.614 5.473 1.00 97.75 128 HIS A N 1
ATOM 956 C CA . HIS A 1 128 ? 4.313 3.588 4.407 1.00 97.75 128 HIS A CA 1
ATOM 957 C C . HIS A 1 128 ? 5.449 3.126 3.493 1.00 97.75 128 HIS A C 1
ATOM 959 O O . HIS A 1 128 ? 6.472 2.660 3.993 1.00 97.75 128 HIS A O 1
ATOM 965 N N . GLU A 1 129 ? 5.276 3.303 2.187 1.00 96.75 129 GLU A N 1
ATOM 966 C CA . GLU A 1 129 ? 6.336 3.185 1.188 1.00 96.75 129 GLU A CA 1
ATOM 967 C C . GLU A 1 129 ? 6.206 4.299 0.150 1.00 96.75 129 GLU A C 1
ATOM 969 O O . GLU A 1 129 ? 5.119 4.551 -0.386 1.00 96.75 129 GLU A O 1
ATOM 974 N N . GLU A 1 130 ? 7.344 4.897 -0.186 1.00 95.31 130 GLU A N 1
ATOM 975 C CA . GLU A 1 130 ? 7.507 5.747 -1.357 1.00 95.31 130 GLU A CA 1
ATOM 976 C C . GLU A 1 130 ? 8.279 4.962 -2.420 1.00 95.31 130 GLU A C 1
ATOM 978 O O . GLU A 1 130 ? 9.369 4.444 -2.173 1.00 95.31 130 GLU A O 1
ATOM 983 N N . VAL A 1 131 ? 7.710 4.857 -3.620 1.00 92.50 131 VAL A N 1
ATOM 984 C CA . VAL A 1 131 ? 8.280 4.064 -4.708 1.00 92.50 131 VAL A CA 1
ATOM 985 C C . VAL A 1 131 ? 8.539 4.959 -5.916 1.00 92.50 131 VAL A C 1
ATOM 987 O O . VAL A 1 131 ? 7.581 5.495 -6.476 1.00 92.50 131 VAL A O 1
ATOM 990 N N . PRO A 1 132 ? 9.796 5.097 -6.377 1.00 90.62 132 PRO A N 1
ATOM 991 C CA . PRO A 1 132 ? 10.102 5.867 -7.575 1.00 90.62 132 PRO A CA 1
ATOM 992 C C . PRO A 1 132 ? 9.636 5.109 -8.826 1.00 90.62 132 PRO A C 1
ATOM 994 O O . PRO A 1 132 ? 10.047 3.970 -9.064 1.00 90.62 132 PRO A O 1
ATOM 997 N N . VAL A 1 133 ? 8.795 5.738 -9.646 1.00 88.62 133 VAL A N 1
ATOM 998 C CA . VAL A 1 133 ? 8.176 5.155 -10.842 1.00 88.62 133 VAL A CA 1
ATOM 999 C C . VAL A 1 133 ? 8.484 5.980 -12.090 1.00 88.62 133 VAL A C 1
ATOM 1001 O O . VAL A 1 133 ? 8.264 7.189 -12.137 1.00 88.62 133 VAL A O 1
ATOM 1004 N N . VAL A 1 134 ? 8.913 5.302 -13.157 1.00 81.81 134 VAL A N 1
ATOM 1005 C CA . VAL A 1 134 ? 9.014 5.897 -14.495 1.00 81.81 134 VAL A CA 1
ATOM 1006 C C . VAL A 1 134 ? 7.612 6.054 -15.074 1.00 81.81 134 VAL A C 1
ATOM 1008 O O . VAL A 1 134 ? 7.012 5.093 -15.570 1.00 81.81 134 VAL A O 1
ATOM 1011 N N . MET A 1 135 ? 7.089 7.275 -15.059 1.00 66.88 135 MET A N 1
ATOM 1012 C CA . MET A 1 135 ? 5.910 7.629 -15.844 1.00 66.88 135 MET A CA 1
ATOM 1013 C C . MET A 1 135 ? 6.352 7.923 -17.280 1.00 66.88 135 MET A C 1
ATOM 1015 O O . MET A 1 135 ? 6.680 9.054 -17.622 1.00 66.88 135 MET A O 1
ATOM 1019 N N . ASN A 1 136 ? 6.430 6.894 -18.130 1.00 58.00 136 ASN A N 1
ATOM 1020 C CA . ASN A 1 136 ? 6.703 7.106 -19.553 1.00 58.00 136 ASN A C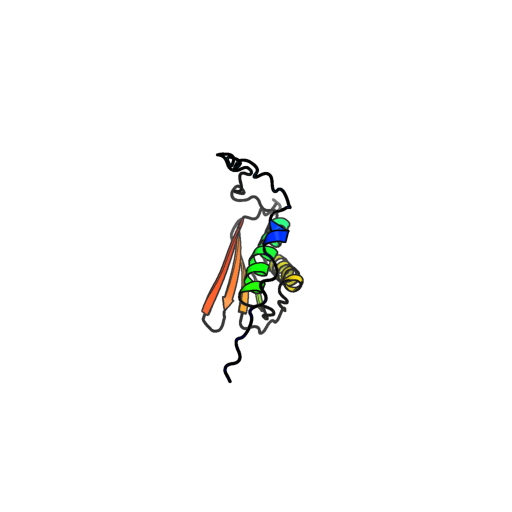A 1
ATOM 1021 C C . ASN A 1 136 ? 5.579 7.956 -20.173 1.00 58.00 136 ASN A C 1
ATOM 1023 O O . ASN A 1 136 ? 4.481 7.447 -20.372 1.00 58.00 136 ASN A O 1
ATOM 1027 N N . GLY A 1 137 ? 5.892 9.220 -20.479 1.00 47.38 137 GLY A N 1
ATOM 1028 C CA . GLY A 1 137 ? 5.192 10.085 -21.431 1.00 47.38 137 GLY A CA 1
ATOM 1029 C C . GLY A 1 137 ? 3.734 10.415 -21.112 1.00 47.38 137 GLY A C 1
ATOM 1030 O O . GLY A 1 137 ? 2.822 9.737 -21.573 1.00 47.38 137 GLY A O 1
ATOM 1031 N N . GLN A 1 138 ? 3.503 11.564 -20.471 1.00 39.47 138 GLN A N 1
ATOM 1032 C CA . GLN A 1 138 ? 2.475 12.447 -21.019 1.00 39.47 138 GLN A CA 1
ATOM 1033 C C . GLN A 1 138 ? 2.939 12.837 -22.422 1.00 39.47 138 GLN A C 1
ATOM 1035 O O . GLN A 1 138 ? 4.016 13.420 -22.566 1.00 39.47 138 GLN A O 1
ATOM 1040 N N . ASP A 1 139 ? 2.143 12.478 -23.425 1.00 43.72 139 ASP A N 1
ATOM 1041 C CA . ASP A 1 139 ? 2.245 13.010 -24.778 1.00 43.72 139 ASP A CA 1
ATOM 1042 C C . ASP A 1 139 ? 2.489 14.528 -24.731 1.00 43.72 139 ASP A C 1
ATOM 1044 O O . ASP A 1 139 ? 1.697 15.294 -24.169 1.00 43.72 139 ASP A O 1
ATOM 1048 N N . ARG A 1 140 ? 3.597 14.956 -25.331 1.00 37.78 140 ARG A N 1
ATOM 1049 C CA . ARG A 1 140 ? 3.744 16.285 -25.916 1.00 37.78 140 ARG A CA 1
ATOM 1050 C C . ARG A 1 140 ? 4.135 16.114 -27.368 1.00 37.78 140 ARG A C 1
ATOM 1052 O O . ARG A 1 140 ? 5.068 15.318 -27.616 1.00 37.78 140 ARG A O 1
#

Organism: NCBI:txid172901